Protein AF-A0A2J8N7U4-F1 (afdb_monomer_lite)

Structure (mmCIF, N/CA/C/O backbone):
data_AF-A0A2J8N7U4-F1
#
_entry.id   AF-A0A2J8N7U4-F1
#
loop_
_atom_site.group_PDB
_atom_site.id
_atom_site.type_symbol
_atom_site.label_atom_id
_atom_site.label_alt_id
_atom_site.label_comp_id
_atom_site.label_asym_id
_atom_site.label_entity_id
_atom_site.label_seq_id
_atom_site.pdbx_PDB_ins_code
_atom_site.Cartn_x
_atom_site.Cartn_y
_atom_site.Cartn_z
_atom_site.occupancy
_atom_site.B_iso_or_equiv
_atom_site.auth_seq_id
_atom_site.auth_comp_id
_atom_site.auth_asym_id
_atom_site.auth_atom_id
_atom_site.pdbx_PDB_model_num
ATOM 1 N N . MET A 1 1 ? 20.471 90.861 1.760 1.00 39.44 1 MET A N 1
ATOM 2 C CA . MET A 1 1 ? 19.608 90.998 0.568 1.00 39.44 1 MET A CA 1
ATOM 3 C C . MET A 1 1 ? 20.221 90.101 -0.497 1.00 39.44 1 MET A C 1
ATOM 5 O O . MET A 1 1 ? 21.331 90.382 -0.910 1.00 39.44 1 MET A O 1
ATOM 9 N N . SER A 1 2 ? 19.766 88.850 -0.591 1.00 39.44 2 SER A N 1
ATOM 10 C CA . SER A 1 2 ? 18.754 88.364 -1.560 1.00 39.44 2 SER A CA 1
ATOM 11 C C . SER A 1 2 ? 19.463 87.734 -2.777 1.00 39.44 2 SER A C 1
ATOM 13 O O . SER A 1 2 ? 20.161 88.450 -3.474 1.00 39.44 2 SER A O 1
ATOM 15 N N . SER A 1 3 ? 19.440 86.391 -2.902 1.00 41.22 3 SER A N 1
ATOM 16 C CA . SER A 1 3 ? 18.683 85.602 -3.922 1.00 41.22 3 SER A CA 1
ATOM 17 C C . SER A 1 3 ? 19.437 85.476 -5.274 1.00 41.22 3 SER A C 1
ATOM 19 O O . SER A 1 3 ? 20.039 86.454 -5.682 1.00 41.22 3 SER A O 1
ATOM 21 N N . VAL A 1 4 ? 19.507 84.376 -6.047 1.00 38.03 4 VAL A N 1
ATOM 22 C CA . VAL A 1 4 ? 18.831 83.056 -6.128 1.00 38.03 4 VAL A CA 1
ATOM 23 C C . VAL A 1 4 ? 19.706 82.094 -6.994 1.00 38.03 4 VAL A C 1
ATOM 25 O O . VAL A 1 4 ? 20.405 82.589 -7.869 1.00 38.03 4 VAL A O 1
ATOM 28 N N . GLN A 1 5 ? 19.549 80.766 -6.805 1.00 38.72 5 GLN A N 1
ATOM 29 C CA . GLN A 1 5 ? 19.589 79.640 -7.791 1.00 38.72 5 GLN A CA 1
ATOM 30 C C . GLN A 1 5 ? 20.880 79.335 -8.602 1.00 38.72 5 GLN A C 1
ATOM 32 O O . GLN A 1 5 ? 21.543 80.231 -9.094 1.00 38.72 5 GLN A O 1
ATOM 37 N N . SER A 1 6 ? 21.317 78.084 -8.818 1.00 35.44 6 SER A N 1
ATOM 38 C CA . SER A 1 6 ? 20.592 76.803 -8.879 1.00 35.44 6 SER A CA 1
ATOM 39 C C . SER A 1 6 ? 21.433 75.630 -8.353 1.00 35.44 6 SER A C 1
ATOM 41 O O . SER A 1 6 ? 22.547 75.397 -8.817 1.00 35.44 6 SER A O 1
ATOM 43 N N . GLN A 1 7 ? 20.859 74.858 -7.428 1.00 37.97 7 GLN A N 1
ATOM 44 C CA . GLN A 1 7 ? 21.218 73.460 -7.188 1.00 37.97 7 GLN A CA 1
ATOM 45 C C . GLN A 1 7 ? 20.503 72.605 -8.236 1.00 37.97 7 GLN A C 1
ATOM 47 O O . GLN A 1 7 ? 19.302 72.775 -8.441 1.00 37.97 7 GLN A O 1
ATOM 52 N N . GLN A 1 8 ? 21.220 71.673 -8.857 1.00 36.88 8 GLN A N 1
ATOM 53 C CA . GLN A 1 8 ? 20.601 70.494 -9.448 1.00 36.88 8 GLN A CA 1
ATOM 54 C C . GLN A 1 8 ? 21.162 69.278 -8.719 1.00 36.88 8 GLN A C 1
ATOM 56 O O . GLN A 1 8 ? 22.367 69.034 -8.702 1.00 36.88 8 GLN A O 1
ATOM 61 N N . GLU A 1 9 ? 20.249 68.602 -8.032 1.00 38.03 9 GLU A N 1
ATOM 62 C CA . GLU A 1 9 ? 20.438 67.378 -7.272 1.00 38.03 9 GLU A CA 1
ATOM 63 C C . GLU A 1 9 ? 21.032 66.274 -8.152 1.00 38.03 9 GLU A C 1
ATOM 65 O O . GLU A 1 9 ? 20.528 65.995 -9.240 1.00 38.03 9 GLU A O 1
ATOM 70 N N . GLN A 1 10 ? 22.070 65.606 -7.650 1.00 35.78 10 GLN A N 1
ATOM 71 C CA . GLN A 1 10 ? 22.479 64.302 -8.153 1.00 35.78 10 GLN A CA 1
ATOM 72 C C . GLN A 1 10 ? 22.053 63.249 -7.123 1.00 35.78 10 GLN A C 1
ATOM 74 O O . GLN A 1 10 ? 22.804 62.875 -6.227 1.00 35.78 10 GLN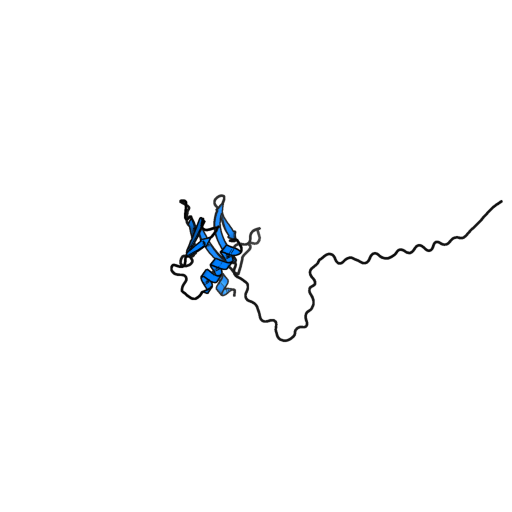 A O 1
ATOM 79 N N . LEU A 1 11 ? 20.798 62.817 -7.235 1.00 38.66 11 LEU A N 1
ATOM 80 C CA . LEU A 1 11 ? 20.253 61.625 -6.590 1.00 38.66 11 LEU A CA 1
ATOM 81 C C . LEU A 1 11 ? 19.878 60.645 -7.703 1.00 38.66 11 LEU A C 1
ATOM 83 O O . LEU A 1 11 ? 18.921 60.845 -8.444 1.00 38.66 11 LEU A O 1
ATOM 87 N N . SER A 1 12 ? 20.657 59.583 -7.842 1.00 35.44 12 SER A N 1
ATOM 88 C CA . SER A 1 12 ? 20.294 58.386 -8.608 1.00 35.44 12 SER A CA 1
ATOM 89 C C . SER A 1 12 ? 20.917 57.228 -7.835 1.00 35.44 12 SER A C 1
ATOM 91 O O . SER A 1 12 ? 22.123 57.018 -7.887 1.00 35.44 12 SER A O 1
ATOM 93 N N . GLN A 1 13 ? 20.241 56.794 -6.771 1.00 40.22 13 GLN A N 1
ATOM 94 C CA . GLN A 1 13 ? 19.422 55.579 -6.780 1.00 40.22 13 GLN A CA 1
ATOM 95 C C . GLN A 1 13 ? 20.210 54.399 -7.349 1.00 40.22 13 GLN A C 1
ATOM 97 O O . GLN A 1 13 ? 20.253 54.165 -8.549 1.00 40.22 13 GLN A O 1
ATOM 102 N N . SER A 1 14 ? 20.869 53.690 -6.437 1.00 39.47 14 SER A N 1
ATOM 103 C CA . SER A 1 14 ? 21.322 52.323 -6.621 1.00 39.47 14 SER A CA 1
ATOM 104 C C . SER A 1 14 ? 20.111 51.439 -6.925 1.00 39.47 14 SER A C 1
ATOM 106 O O . SER A 1 14 ? 19.219 51.303 -6.087 1.00 39.47 14 SER A O 1
ATOM 108 N N . ASP A 1 15 ? 20.086 50.858 -8.124 1.00 42.69 15 ASP A N 1
ATOM 109 C CA . ASP A 1 15 ? 19.095 49.863 -8.525 1.00 42.69 15 ASP A CA 1
ATOM 110 C C . ASP A 1 15 ? 19.123 48.660 -7.562 1.00 42.69 15 ASP A C 1
ATOM 112 O O . ASP A 1 15 ? 20.192 48.083 -7.328 1.00 42.69 15 ASP A O 1
ATOM 116 N N . PRO A 1 16 ? 17.979 48.237 -6.994 1.00 46.25 16 PRO A N 1
ATOM 117 C CA . PRO A 1 16 ? 17.894 46.951 -6.329 1.00 46.25 16 PRO A CA 1
ATOM 118 C C . PRO A 1 16 ? 17.891 45.855 -7.397 1.00 46.25 16 PRO A C 1
ATOM 120 O O . PRO A 1 16 ? 16.925 45.693 -8.143 1.00 46.25 16 PRO A O 1
ATOM 123 N N . SER A 1 17 ? 18.976 45.083 -7.459 1.00 50.53 17 SER A N 1
ATOM 124 C CA . SER A 1 17 ? 19.011 43.824 -8.202 1.00 50.53 17 SER A CA 1
ATOM 125 C C . SER A 1 17 ? 17.790 42.967 -7.837 1.00 50.53 17 SER A C 1
ATOM 127 O O . SER A 1 17 ? 17.495 42.825 -6.645 1.00 50.53 17 SER A O 1
ATOM 129 N N . PRO A 1 18 ? 17.084 42.360 -8.808 1.00 44.81 18 PRO A N 1
ATOM 130 C CA . PRO A 1 18 ? 16.059 41.382 -8.493 1.00 44.81 18 PRO A CA 1
ATOM 131 C C . PRO A 1 18 ? 16.741 40.167 -7.861 1.00 44.81 18 PRO A C 1
ATOM 133 O O . PRO A 1 18 ? 17.445 39.410 -8.528 1.00 44.81 18 PRO A O 1
ATOM 136 N N . SER A 1 19 ? 16.561 39.997 -6.552 1.00 52.72 19 SER A N 1
ATOM 137 C CA . SER A 1 19 ? 16.881 38.751 -5.865 1.00 52.72 19 SER A CA 1
ATOM 138 C C . SER A 1 19 ? 16.120 37.619 -6.562 1.00 52.72 19 SER A C 1
ATOM 140 O O . SER A 1 19 ? 14.889 37.699 -6.620 1.00 52.72 19 SER A O 1
ATOM 142 N N . PRO A 1 20 ? 16.790 36.572 -7.075 1.00 47.53 20 PRO A N 1
ATOM 143 C CA . PRO A 1 20 ? 16.103 35.401 -7.584 1.00 47.53 20 PRO A CA 1
ATOM 144 C C . PRO A 1 20 ? 15.519 34.671 -6.375 1.00 47.53 20 PRO A C 1
ATOM 146 O O . PRO A 1 20 ? 16.177 33.915 -5.662 1.00 47.53 20 PRO A O 1
ATOM 149 N N . ASN A 1 21 ? 14.259 34.974 -6.102 1.00 44.12 21 ASN A N 1
ATOM 150 C CA . ASN A 1 21 ? 13.356 34.092 -5.398 1.00 44.12 21 ASN A CA 1
ATOM 151 C C . ASN A 1 21 ? 13.541 32.670 -5.942 1.00 44.12 21 ASN A C 1
ATOM 153 O O . ASN A 1 21 ? 13.453 32.444 -7.144 1.00 44.12 21 ASN A O 1
ATOM 157 N N . SER A 1 22 ? 13.845 31.741 -5.032 1.00 49.16 22 SER A N 1
ATOM 158 C CA . SER A 1 22 ? 14.028 30.312 -5.282 1.00 49.16 22 SER A CA 1
ATOM 159 C C . SER A 1 22 ? 12.904 29.732 -6.142 1.00 49.16 22 SER A C 1
ATOM 161 O O . SER A 1 22 ? 11.884 29.269 -5.644 1.00 49.16 22 SER A O 1
ATOM 163 N N . CYS A 1 23 ? 13.122 29.735 -7.447 1.00 39.47 23 CYS A N 1
ATOM 164 C CA . CYS A 1 23 ? 12.552 28.811 -8.400 1.00 39.47 23 CYS A CA 1
ATOM 165 C C . CYS A 1 23 ? 13.752 27.980 -8.843 1.00 39.47 23 CYS A C 1
ATOM 167 O O . CYS A 1 23 ? 14.708 28.527 -9.393 1.00 39.47 23 CYS A O 1
ATOM 169 N N . SER A 1 24 ? 13.763 26.705 -8.454 1.00 43.25 24 SER A N 1
ATOM 170 C CA . SER A 1 24 ? 14.835 25.766 -8.776 1.00 43.25 24 SER A CA 1
ATOM 171 C C . SER A 1 24 ? 15.144 25.853 -10.271 1.00 43.25 24 SER A C 1
ATOM 173 O O . SER A 1 24 ? 14.267 25.652 -11.108 1.00 43.25 24 SER A O 1
ATOM 175 N N . SER A 1 25 ? 16.376 26.264 -10.561 1.00 48.34 25 SER A N 1
ATOM 176 C CA . SER A 1 25 ? 16.927 26.445 -11.897 1.00 48.34 25 SER A CA 1
ATOM 177 C C . SER A 1 25 ? 16.683 25.191 -12.733 1.00 48.34 25 SER A C 1
ATOM 179 O O . SER A 1 25 ? 17.198 24.127 -12.393 1.00 48.34 25 SER A O 1
ATOM 181 N N . PHE A 1 26 ? 15.926 25.299 -13.828 1.00 49.12 26 PHE A N 1
ATOM 182 C CA . PHE A 1 26 ? 16.102 24.340 -14.910 1.00 49.12 26 PHE A CA 1
ATOM 183 C C . PHE A 1 26 ? 17.382 24.776 -15.632 1.00 49.12 26 PHE A C 1
ATOM 185 O O . PHE A 1 26 ? 17.392 25.694 -16.451 1.00 49.12 26 PHE A O 1
ATOM 192 N N . GLU A 1 27 ? 18.512 24.198 -15.241 1.00 53.78 27 GLU A N 1
ATOM 193 C CA . GLU A 1 27 ? 19.704 24.300 -16.069 1.00 53.78 27 GLU A CA 1
ATOM 194 C C . GLU A 1 27 ? 19.420 23.502 -17.345 1.00 53.78 27 GLU A C 1
ATOM 196 O O . GLU A 1 27 ? 19.085 22.318 -17.289 1.00 53.78 27 GLU A O 1
ATOM 201 N N . LEU A 1 28 ? 19.493 24.164 -18.503 1.00 59.56 28 LEU A N 1
ATOM 202 C CA . LEU A 1 28 ? 19.546 23.488 -19.796 1.00 59.56 28 LEU A CA 1
ATOM 203 C C . LEU A 1 28 ? 20.892 22.769 -19.880 1.00 59.56 28 LEU A C 1
ATOM 205 O O 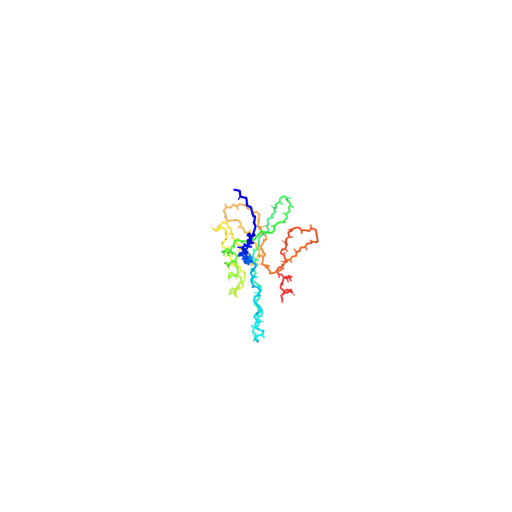. LEU A 1 28 ? 21.866 23.301 -20.407 1.00 59.56 28 LEU A O 1
ATOM 209 N N . ILE A 1 29 ? 20.939 21.580 -19.289 1.00 55.97 29 ILE A N 1
ATOM 210 C CA . ILE A 1 29 ? 22.029 20.630 -19.456 1.00 55.97 29 ILE A CA 1
ATOM 211 C C . ILE A 1 29 ? 22.109 20.211 -20.926 1.00 55.97 29 ILE A C 1
ATOM 213 O O . ILE A 1 29 ? 21.104 19.889 -21.562 1.00 55.97 29 ILE A O 1
ATOM 217 N N . ASP A 1 30 ? 23.330 20.279 -21.447 1.00 53.41 30 ASP A N 1
ATOM 218 C CA . ASP A 1 30 ? 23.736 19.836 -22.776 1.00 53.41 30 ASP A CA 1
ATOM 219 C C . ASP A 1 30 ? 23.251 18.392 -23.015 1.00 53.41 30 ASP A C 1
ATOM 221 O O . ASP A 1 30 ? 23.450 17.513 -22.174 1.00 53.41 30 ASP A O 1
ATOM 225 N N . MET A 1 31 ? 22.553 18.159 -24.130 1.00 60.34 31 MET A N 1
ATOM 226 C CA . MET A 1 31 ? 21.908 16.886 -24.478 1.00 60.34 31 MET A CA 1
ATOM 227 C C . MET A 1 31 ? 22.953 15.895 -25.022 1.00 60.34 31 MET A C 1
ATOM 229 O O . MET A 1 31 ? 22.888 15.469 -26.176 1.00 60.34 31 MET A O 1
ATOM 233 N N . ASP A 1 32 ? 23.940 15.550 -24.197 1.00 53.12 32 ASP A N 1
ATOM 234 C CA . ASP A 1 32 ? 24.994 14.589 -24.517 1.00 53.12 32 ASP A CA 1
ATOM 235 C C . ASP A 1 32 ? 24.543 13.167 -24.132 1.00 53.12 32 ASP A C 1
ATOM 237 O O . ASP A 1 32 ? 24.399 12.833 -22.961 1.00 53.12 32 ASP A O 1
ATOM 241 N N . ALA A 1 33 ? 24.215 12.358 -25.146 1.00 55.34 33 ALA A N 1
ATOM 242 C CA . ALA A 1 33 ? 24.223 10.886 -25.206 1.00 55.34 33 ALA A CA 1
ATOM 243 C C . ALA A 1 33 ? 23.990 10.032 -23.922 1.00 55.34 33 ALA A C 1
ATOM 245 O O . ALA A 1 33 ? 24.593 8.964 -23.797 1.00 55.34 33 ALA A O 1
ATOM 246 N N . GLY A 1 34 ? 23.106 10.424 -22.993 1.00 57.44 34 GLY A N 1
ATOM 247 C CA . GLY A 1 34 ? 23.016 9.717 -21.707 1.00 57.44 34 GLY A CA 1
ATOM 248 C C . GLY A 1 34 ? 21.805 9.967 -20.808 1.00 57.44 34 GLY A C 1
ATOM 249 O O . GLY A 1 34 ? 21.870 9.591 -19.640 1.00 57.44 34 GLY A O 1
ATOM 250 N N . SER A 1 35 ? 20.690 10.533 -21.285 1.00 60.06 35 SER A N 1
ATOM 251 C CA . SER A 1 35 ? 19.432 10.500 -20.513 1.00 60.06 35 SER A CA 1
ATOM 252 C C . SER A 1 35 ? 18.841 9.086 -20.525 1.00 60.06 35 SER A C 1
ATOM 254 O O . SER A 1 35 ? 17.844 8.811 -21.190 1.00 60.06 35 SER A O 1
ATOM 256 N N . LEU A 1 36 ? 19.501 8.159 -19.830 1.00 73.88 36 LEU A N 1
ATOM 257 C CA . LEU A 1 36 ? 18.948 6.849 -19.527 1.00 73.88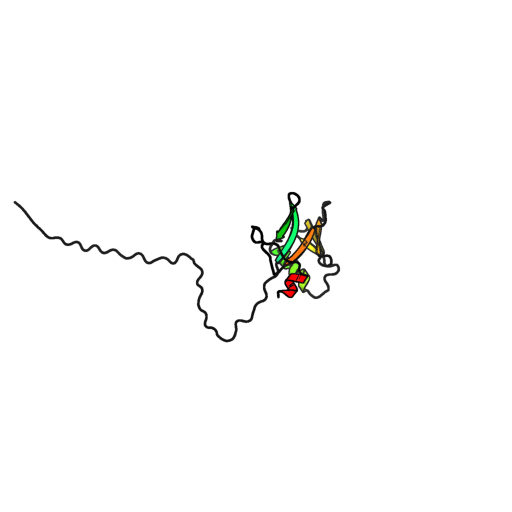 36 LEU A CA 1
ATOM 258 C C . LEU A 1 36 ? 17.725 7.067 -18.636 1.00 73.88 36 LEU A C 1
ATOM 260 O O . LEU A 1 36 ? 17.808 7.731 -17.606 1.00 73.88 36 LEU A O 1
ATOM 264 N N . TYR A 1 37 ? 16.586 6.536 -19.065 1.00 79.69 37 TYR A N 1
ATOM 265 C CA . TYR A 1 37 ? 15.365 6.545 -18.276 1.00 79.69 37 TYR A CA 1
ATOM 266 C C . TYR A 1 37 ? 15.605 5.811 -16.950 1.00 79.69 37 TYR A C 1
ATOM 268 O O . TYR A 1 37 ? 15.960 4.630 -16.954 1.00 79.69 37 TYR A O 1
ATOM 276 N N . GLU A 1 38 ? 15.414 6.508 -15.831 1.00 76.88 38 GLU A N 1
ATOM 277 C CA . GLU A 1 38 ? 15.355 5.892 -14.508 1.00 76.88 38 GLU A CA 1
ATOM 278 C C . GLU A 1 38 ? 13.896 5.503 -14.217 1.00 76.88 38 GLU A C 1
ATOM 280 O O . GLU A 1 38 ? 13.018 6.373 -14.259 1.00 76.88 38 GLU A O 1
ATOM 285 N N . PRO A 1 39 ? 13.608 4.216 -13.947 1.00 79.62 39 PRO A N 1
ATOM 286 C CA . PRO A 1 39 ? 12.267 3.780 -13.586 1.00 79.62 39 PRO A CA 1
ATOM 287 C C . PRO A 1 39 ? 11.741 4.522 -12.358 1.00 79.62 39 PRO A C 1
ATOM 289 O O . PRO A 1 39 ? 12.470 4.769 -11.397 1.00 79.62 39 PRO A O 1
ATOM 292 N N . VAL A 1 40 ? 10.447 4.843 -12.370 1.00 82.31 40 VAL A N 1
ATOM 293 C CA . VAL A 1 40 ? 9.800 5.515 -11.238 1.00 82.31 40 VAL A CA 1
ATOM 294 C C . VAL A 1 40 ? 9.830 4.607 -10.010 1.00 82.31 40 VAL A C 1
ATOM 296 O O . VAL A 1 40 ? 9.436 3.443 -10.072 1.00 82.31 40 VAL A O 1
ATOM 299 N N . SER A 1 41 ? 10.256 5.160 -8.872 1.00 83.44 41 SER A N 1
ATOM 300 C CA . SER A 1 41 ? 10.269 4.417 -7.613 1.00 83.44 41 SER A CA 1
ATOM 301 C C . SER A 1 41 ? 8.838 4.093 -7.145 1.00 83.44 41 SER A C 1
ATOM 303 O O . SER A 1 41 ? 8.002 5.003 -7.027 1.00 83.44 41 SER A O 1
ATOM 305 N N . PRO A 1 42 ? 8.525 2.816 -6.870 1.00 87.06 42 PRO A N 1
ATOM 306 C CA . PRO A 1 42 ? 7.207 2.401 -6.415 1.00 87.06 42 PRO A CA 1
ATOM 307 C C . PRO A 1 42 ? 6.925 2.903 -5.001 1.00 87.06 42 PRO A C 1
ATOM 309 O O . PRO A 1 42 ? 7.794 2.947 -4.133 1.00 87.06 42 PRO A O 1
ATOM 312 N N . HIS A 1 43 ? 5.663 3.232 -4.757 1.00 90.00 43 HIS A N 1
ATOM 313 C CA . HIS A 1 43 ? 5.177 3.633 -3.447 1.00 90.00 43 HIS A CA 1
ATOM 314 C C . HIS A 1 43 ? 4.190 2.597 -2.914 1.00 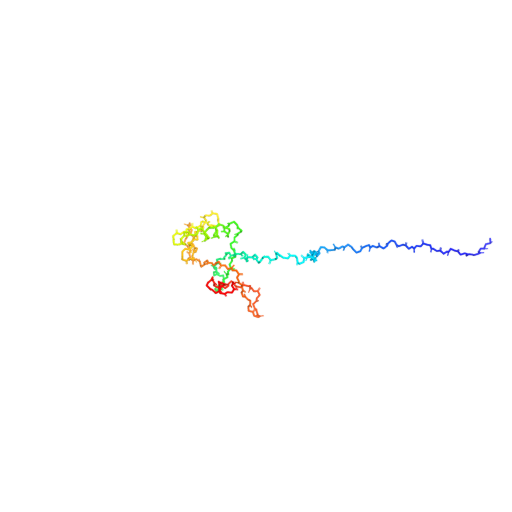90.00 43 HIS A C 1
ATOM 316 O O . HIS A 1 43 ? 3.337 2.086 -3.648 1.00 90.00 43 HIS A O 1
ATOM 322 N N . TRP A 1 44 ? 4.297 2.305 -1.620 1.00 93.56 44 TRP A N 1
ATOM 323 C CA . TRP A 1 44 ? 3.419 1.363 -0.939 1.00 93.56 44 TRP A CA 1
ATOM 324 C C . TRP A 1 44 ? 2.287 2.095 -0.218 1.00 93.56 44 TRP A C 1
ATOM 326 O O . TRP A 1 44 ? 2.510 3.070 0.503 1.00 93.56 44 TRP A O 1
ATOM 336 N N . PHE A 1 45 ? 1.065 1.586 -0.373 1.00 94.44 45 PHE A N 1
ATOM 337 C CA . PHE A 1 45 ? -0.142 2.105 0.274 1.00 94.44 45 PHE A CA 1
ATOM 338 C C . PHE A 1 45 ? -0.922 0.986 0.947 1.00 94.44 45 PHE A C 1
ATOM 340 O O . PHE A 1 45 ? -0.889 -0.154 0.489 1.00 94.44 45 PHE A O 1
ATOM 347 N N . TYR A 1 46 ? -1.678 1.324 1.986 1.00 94.38 46 TYR A N 1
ATOM 348 C CA . TYR A 1 46 ? -2.699 0.450 2.553 1.00 94.38 46 TYR A CA 1
ATOM 349 C C . TYR A 1 46 ? -4.081 1.094 2.456 1.00 94.38 46 TYR A C 1
ATOM 351 O O . TYR A 1 46 ? -4.230 2.315 2.563 1.00 94.38 46 TYR A O 1
ATOM 359 N N . CYS A 1 47 ? -5.099 0.273 2.232 1.00 93.38 47 CYS A N 1
ATOM 360 C CA . CYS A 1 47 ? -6.485 0.703 2.199 1.00 93.38 47 CYS A CA 1
ATOM 361 C C . CYS A 1 47 ? -7.040 0.780 3.623 1.00 93.38 47 CYS A C 1
ATOM 363 O O . CYS A 1 47 ? -6.923 -0.166 4.397 1.00 93.38 47 CYS A O 1
ATOM 365 N N . LYS A 1 48 ? -7.676 1.898 3.967 1.00 91.62 48 LYS A N 1
ATOM 366 C CA . LYS A 1 48 ? -8.429 2.066 5.208 1.00 91.62 48 LYS A CA 1
ATOM 367 C C . LYS A 1 48 ? -9.832 2.559 4.897 1.00 91.62 48 LYS A C 1
ATOM 369 O O . LYS A 1 48 ? -10.012 3.491 4.113 1.00 91.62 48 LYS A O 1
ATOM 374 N N . ILE A 1 49 ? -10.827 1.974 5.555 1.00 89.56 49 ILE A N 1
ATOM 375 C CA . ILE A 1 49 ? -12.206 2.457 5.486 1.00 89.56 49 ILE A CA 1
ATOM 376 C C . ILE A 1 49 ? -12.363 3.589 6.504 1.00 89.56 49 ILE A C 1
ATOM 378 O O . ILE A 1 49 ? -12.274 3.373 7.711 1.00 89.56 49 ILE A O 1
ATOM 382 N N . ILE A 1 50 ? -12.586 4.805 6.011 1.00 86.81 50 ILE A N 1
ATOM 383 C CA . ILE A 1 50 ? -12.857 6.002 6.815 1.00 86.81 50 ILE A CA 1
ATOM 384 C C . ILE A 1 50 ? -14.215 6.537 6.361 1.00 86.81 50 ILE A C 1
ATOM 386 O O . ILE A 1 50 ? -14.420 6.753 5.170 1.00 86.81 50 ILE A O 1
ATOM 390 N N . ASP A 1 51 ? -15.166 6.696 7.283 1.00 87.25 51 ASP A N 1
ATOM 391 C CA . ASP A 1 51 ? -16.531 7.166 6.985 1.00 87.25 51 ASP A CA 1
ATOM 392 C C . ASP A 1 51 ? -17.236 6.376 5.862 1.00 87.25 51 ASP A C 1
ATOM 394 O O . ASP A 1 51 ? -17.884 6.941 4.980 1.00 87.25 51 ASP A O 1
ATOM 398 N N . SER A 1 52 ? -17.102 5.043 5.876 1.00 86.12 52 SER A N 1
ATOM 399 C CA . SER A 1 52 ? -17.618 4.127 4.835 1.00 86.12 52 SER A CA 1
ATOM 400 C C . SER A 1 52 ? -17.012 4.327 3.437 1.00 86.12 52 SER A C 1
ATOM 402 O O . SER A 1 52 ? -17.571 3.856 2.448 1.00 86.12 52 SER A O 1
ATOM 404 N N . LYS A 1 53 ? -15.872 5.020 3.334 1.00 87.56 53 LYS A N 1
ATOM 405 C CA . LYS A 1 53 ? -15.136 5.224 2.084 1.00 87.56 53 LYS A CA 1
ATOM 406 C C . LYS A 1 53 ? -13.732 4.651 2.180 1.00 87.56 53 LYS A C 1
ATOM 408 O O . LYS A 1 53 ? -12.998 4.913 3.131 1.00 87.56 53 LYS A O 1
ATOM 413 N N . GLU A 1 54 ? -13.336 3.937 1.138 1.00 89.25 54 GLU A N 1
ATOM 414 C CA . GLU A 1 54 ? -11.966 3.465 0.984 1.00 89.25 54 GLU A CA 1
ATOM 415 C C . GLU A 1 54 ? -11.016 4.639 0.729 1.00 89.25 54 GLU A C 1
ATOM 417 O O . GLU A 1 54 ? -11.218 5.494 -0.150 1.00 89.25 54 GLU A O 1
ATOM 422 N N . THR A 1 55 ? -9.973 4.690 1.547 1.00 90.19 55 THR A N 1
ATOM 423 C CA . THR A 1 55 ? -8.909 5.682 1.484 1.00 90.19 55 THR A CA 1
ATOM 424 C C . THR A 1 55 ? -7.573 4.962 1.473 1.00 90.19 55 THR A C 1
ATOM 426 O O . THR A 1 55 ? -7.269 4.196 2.382 1.00 90.19 55 THR A O 1
ATOM 429 N N . TRP A 1 56 ? -6.775 5.227 0.445 1.00 91.25 56 TRP A N 1
ATOM 430 C CA . TRP A 1 56 ? -5.418 4.709 0.327 1.00 91.25 56 TRP A CA 1
ATOM 431 C C . TRP A 1 56 ? -4.457 5.629 1.069 1.00 91.25 56 TRP A C 1
ATOM 433 O O . TRP A 1 56 ? -4.363 6.814 0.748 1.00 91.25 56 TRP A O 1
ATOM 443 N N . ILE A 1 57 ? -3.773 5.092 2.073 1.00 92.56 57 ILE A N 1
ATOM 444 C CA . ILE A 1 57 ? -2.838 5.827 2.922 1.00 92.56 57 ILE A CA 1
ATOM 445 C C . ILE A 1 57 ? -1.422 5.335 2.609 1.00 92.56 57 ILE A C 1
ATOM 447 O O . ILE A 1 57 ? -1.207 4.120 2.594 1.00 92.56 57 ILE A O 1
ATOM 451 N N . PRO A 1 58 ? -0.459 6.232 2.333 1.00 93.69 58 PRO A N 1
ATOM 452 C CA . PRO A 1 58 ? 0.918 5.824 2.095 1.00 93.69 58 PRO A CA 1
ATOM 453 C C . PRO A 1 58 ? 1.538 5.257 3.373 1.00 93.69 58 PRO A C 1
ATOM 455 O O . PRO A 1 58 ? 1.295 5.761 4.475 1.00 93.69 58 PRO A O 1
ATOM 458 N N . PHE A 1 59 ? 2.373 4.232 3.220 1.00 95.12 59 PHE A N 1
ATOM 459 C CA . PHE A 1 59 ? 3.290 3.838 4.284 1.00 95.12 59 PHE A CA 1
ATOM 460 C C . PHE A 1 59 ? 4.329 4.943 4.517 1.00 95.12 59 PH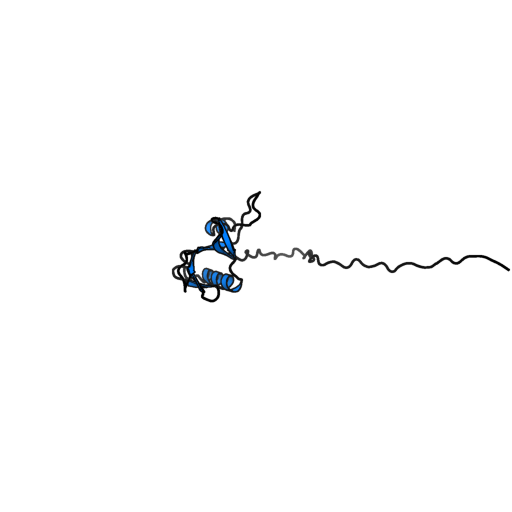E A C 1
ATOM 462 O O . PHE A 1 59 ? 4.576 5.794 3.659 1.00 95.12 59 PHE A O 1
ATOM 469 N N . ASN A 1 60 ? 4.943 4.941 5.699 1.00 93.62 60 ASN A N 1
ATOM 470 C CA . ASN A 1 60 ? 6.109 5.786 5.930 1.00 93.62 60 ASN A CA 1
ATOM 471 C C . ASN A 1 60 ? 7.295 5.315 5.062 1.00 93.62 60 ASN A C 1
ATOM 473 O O . ASN A 1 60 ? 7.280 4.219 4.501 1.00 93.62 60 ASN A O 1
ATOM 477 N N . SER A 1 61 ? 8.324 6.157 4.954 1.00 92.06 61 SER A N 1
ATOM 478 C CA . SER A 1 61 ? 9.472 5.890 4.080 1.00 92.06 61 SER A CA 1
ATOM 479 C C . SER A 1 61 ? 10.222 4.603 4.444 1.00 92.06 61 SER A C 1
ATOM 481 O O . SER A 1 61 ? 10.608 3.865 3.544 1.00 92.06 61 SER A O 1
ATOM 483 N N . GLU A 1 62 ? 10.404 4.328 5.739 1.00 95.12 62 GLU A N 1
ATOM 484 C CA . GLU A 1 62 ? 11.129 3.150 6.235 1.00 95.12 62 GLU A CA 1
ATOM 485 C C . GLU A 1 62 ? 10.379 1.858 5.883 1.00 95.12 62 GLU A C 1
ATOM 487 O O . GLU A 1 62 ? 10.930 0.945 5.272 1.00 95.12 62 GLU A O 1
ATOM 492 N N . ASP A 1 63 ? 9.088 1.801 6.213 1.00 95.69 63 ASP A N 1
ATOM 493 C CA . ASP A 1 63 ? 8.235 0.649 5.934 1.00 95.69 63 ASP A CA 1
ATOM 494 C C . ASP A 1 63 ? 8.093 0.437 4.424 1.00 95.69 63 ASP A C 1
ATOM 496 O O . ASP A 1 63 ? 8.189 -0.691 3.949 1.00 95.69 63 ASP A O 1
ATOM 500 N N . SER A 1 64 ? 7.920 1.513 3.649 1.00 94.31 64 SER A N 1
ATOM 501 C CA . SER A 1 64 ? 7.836 1.436 2.186 1.00 94.31 64 SER A CA 1
ATOM 502 C C . SER A 1 64 ? 9.122 0.879 1.571 1.00 94.31 64 SER A C 1
ATOM 504 O O . SER A 1 64 ? 9.056 0.056 0.660 1.00 94.31 64 SER A O 1
ATOM 506 N N . GLN A 1 65 ? 10.293 1.286 2.067 1.00 93.19 65 GLN A N 1
ATOM 507 C CA . GLN A 1 65 ? 11.574 0.765 1.591 1.00 93.19 65 GLN A CA 1
ATOM 508 C C . GLN A 1 65 ? 11.738 -0.720 1.933 1.00 93.19 65 GLN A C 1
ATOM 510 O O . GLN A 1 65 ? 12.096 -1.517 1.065 1.00 93.19 65 GLN A O 1
ATOM 515 N N . GLN A 1 66 ? 11.422 -1.109 3.170 1.00 93.94 66 GLN A N 1
ATOM 516 C CA . GLN A 1 66 ? 11.483 -2.507 3.593 1.00 93.94 66 GLN A CA 1
ATOM 517 C C . GLN A 1 66 ? 10.518 -3.388 2.797 1.00 93.94 66 GLN A C 1
ATOM 519 O O . GLN A 1 66 ? 10.882 -4.502 2.424 1.00 93.94 66 GLN A O 1
ATOM 524 N N . LEU A 1 67 ? 9.311 -2.896 2.500 1.00 94.44 67 LEU A N 1
ATOM 525 C CA . LEU A 1 67 ? 8.327 -3.571 1.651 1.00 94.44 67 LEU A CA 1
ATOM 526 C C . LEU A 1 67 ? 8.800 -3.723 0.203 1.00 94.44 67 LEU A C 1
ATOM 528 O O . LEU A 1 67 ? 8.503 -4.739 -0.424 1.00 94.44 67 LEU A O 1
ATOM 532 N N . GLU A 1 68 ? 9.556 -2.763 -0.326 1.00 93.50 68 GLU A N 1
ATOM 533 C CA . GLU A 1 68 ? 10.098 -2.848 -1.680 1.00 93.50 68 GLU A CA 1
ATOM 534 C C . GLU A 1 68 ? 11.296 -3.800 -1.769 1.00 93.50 68 GLU A C 1
ATOM 536 O O . GLU A 1 68 ? 11.362 -4.614 -2.685 1.00 93.50 68 GLU A O 1
ATOM 541 N N . GLU A 1 69 ? 12.211 -3.780 -0.800 1.00 92.06 69 GLU A N 1
ATOM 542 C CA . GLU A 1 69 ? 13.344 -4.715 -0.734 1.00 92.06 69 GLU A CA 1
ATOM 543 C C . GLU A 1 69 ? 12.851 -6.153 -0.468 1.00 92.06 69 GLU A C 1
ATOM 545 O O . GLU A 1 69 ? 13.163 -7.121 -1.168 1.00 92.06 69 GLU A O 1
ATOM 550 N N . ALA A 1 70 ? 12.020 -6.288 0.561 1.00 91.81 70 ALA A N 1
ATOM 551 C CA . ALA A 1 70 ? 10.721 -6.942 0.513 1.00 91.81 70 ALA A CA 1
ATOM 552 C C . ALA A 1 70 ? 10.303 -7.723 -0.746 1.00 91.81 70 ALA A C 1
ATOM 554 O O . ALA A 1 70 ? 10.300 -8.953 -0.862 1.00 91.81 70 ALA A O 1
ATOM 555 N N . TYR A 1 71 ? 9.859 -6.952 -1.706 1.00 90.12 71 TYR A N 1
ATOM 556 C CA . TYR A 1 71 ? 9.236 -7.453 -2.899 1.00 90.12 71 TYR A CA 1
ATOM 557 C C . TYR A 1 71 ? 10.262 -7.834 -3.973 1.00 90.12 71 TYR A C 1
ATOM 559 O O . TYR A 1 71 ? 10.117 -8.858 -4.638 1.00 90.12 71 TYR A O 1
ATOM 567 N N . SER A 1 72 ? 11.346 -7.065 -4.071 1.00 87.75 72 SER A N 1
ATOM 568 C CA . SER A 1 72 ? 12.365 -7.168 -5.117 1.00 87.75 72 SER A CA 1
ATOM 569 C C . SER A 1 72 ? 13.402 -8.276 -4.900 1.00 87.75 72 SER A C 1
ATOM 571 O O . SER A 1 72 ? 14.158 -8.590 -5.816 1.00 87.75 72 SER A O 1
ATOM 573 N N . SER A 1 73 ? 13.455 -8.921 -3.728 1.00 82.62 73 SER A N 1
ATOM 574 C CA . SER A 1 73 ? 14.507 -9.904 -3.395 1.00 82.62 73 SER A CA 1
ATOM 575 C C . SER A 1 73 ? 14.484 -11.225 -4.190 1.00 82.62 73 SER A C 1
ATOM 577 O O . SER A 1 73 ? 15.274 -12.127 -3.907 1.00 82.62 73 SER A O 1
ATOM 579 N N . GLY A 1 74 ? 13.601 -11.379 -5.182 1.00 66.75 74 GLY A N 1
ATOM 580 C CA . GLY A 1 74 ? 13.616 -12.485 -6.152 1.00 66.75 74 GLY A CA 1
ATOM 581 C C . GLY A 1 74 ? 13.225 -13.866 -5.604 1.00 66.75 74 GLY A C 1
ATOM 582 O O . GLY A 1 74 ? 12.977 -14.788 -6.382 1.00 66.75 74 GLY A O 1
ATOM 583 N N . LYS A 1 75 ? 13.107 -14.035 -4.281 1.00 65.50 75 LYS A N 1
ATOM 584 C CA . LYS A 1 75 ? 12.395 -15.163 -3.666 1.00 65.50 75 LYS A CA 1
ATOM 585 C C . LYS A 1 75 ? 10.911 -14.819 -3.679 1.00 65.50 75 LYS A C 1
ATOM 587 O O . LYS A 1 75 ? 10.534 -13.781 -3.148 1.00 65.50 75 LYS A O 1
ATOM 592 N N . GLY A 1 76 ? 10.093 -15.659 -4.317 1.00 64.50 76 GLY A N 1
ATOM 593 C CA . GLY A 1 76 ? 8.663 -15.400 -4.508 1.00 64.50 76 GLY A CA 1
ATOM 594 C C . GLY A 1 76 ? 7.988 -14.870 -3.239 1.00 64.50 76 GLY A C 1
ATOM 595 O O . GLY A 1 76 ? 8.260 -15.351 -2.144 1.00 64.50 76 GLY A O 1
ATOM 596 N N . CYS A 1 77 ? 7.102 -13.885 -3.395 1.00 69.12 77 CYS A N 1
ATOM 597 C CA . CYS A 1 77 ? 6.416 -13.185 -2.300 1.00 69.12 77 CYS A CA 1
ATOM 598 C C . CYS A 1 77 ? 5.589 -14.098 -1.369 1.00 69.12 77 CYS A C 1
ATOM 600 O O . CYS A 1 77 ? 5.144 -13.660 -0.308 1.00 69.12 77 CYS A O 1
ATOM 602 N N . ASN A 1 78 ? 5.395 -15.364 -1.745 1.00 70.69 78 ASN A N 1
ATOM 603 C CA . ASN A 1 78 ? 4.680 -16.377 -0.981 1.00 70.69 78 ASN A CA 1
ATOM 604 C C . ASN A 1 78 ? 5.309 -16.581 0.406 1.00 70.69 78 ASN A C 1
ATOM 606 O O . ASN A 1 78 ? 6.418 -17.096 0.535 1.00 70.69 78 ASN A O 1
ATOM 610 N N . GLY A 1 79 ? 4.573 -16.182 1.446 1.00 75.94 79 GLY A N 1
ATOM 611 C CA . GLY A 1 79 ? 4.979 -16.321 2.846 1.00 75.94 79 GLY A CA 1
ATOM 612 C C . GLY A 1 79 ? 5.954 -15.255 3.355 1.00 75.94 79 GLY A C 1
ATOM 613 O O . GLY A 1 79 ? 6.394 -15.359 4.498 1.00 75.94 79 GLY A O 1
ATOM 614 N N . ARG A 1 80 ? 6.300 -14.230 2.558 1.00 90.31 80 ARG A N 1
ATOM 615 C CA . ARG A 1 80 ? 7.132 -13.123 3.050 1.00 90.31 80 ARG A CA 1
ATOM 616 C C . ARG A 1 80 ? 6.272 -12.122 3.820 1.00 90.31 80 ARG A C 1
ATOM 618 O O . ARG A 1 80 ? 5.349 -11.534 3.256 1.00 90.31 80 ARG A O 1
ATOM 625 N N . VAL A 1 81 ? 6.613 -11.934 5.091 1.00 94.06 81 VAL A N 1
ATOM 626 C CA . VAL A 1 81 ? 5.949 -11.004 6.008 1.00 94.06 81 VAL A CA 1
ATOM 627 C C . VAL A 1 81 ? 6.917 -9.892 6.391 1.00 94.06 81 VAL A C 1
ATOM 629 O O . VAL A 1 81 ? 8.090 -10.160 6.660 1.00 94.06 81 VAL A O 1
ATOM 632 N N . VAL A 1 82 ? 6.433 -8.652 6.382 1.00 95.62 82 VAL A N 1
ATOM 633 C CA . VAL A 1 82 ? 7.200 -7.459 6.752 1.00 95.62 82 VAL A CA 1
ATOM 634 C C . VAL A 1 82 ? 6.494 -6.758 7.910 1.00 95.62 82 VAL A C 1
ATOM 636 O O . VAL A 1 82 ? 5.337 -6.361 7.740 1.00 95.62 82 VAL A O 1
ATOM 639 N N . PRO A 1 83 ? 7.155 -6.583 9.066 1.00 96.62 83 PRO A N 1
ATOM 640 C CA . PRO A 1 83 ? 6.604 -5.784 10.148 1.00 96.62 83 PRO A CA 1
ATOM 641 C C . PRO A 1 83 ? 6.606 -4.306 9.746 1.00 96.62 83 PRO A C 1
ATOM 643 O O . PRO A 1 83 ? 7.596 -3.783 9.244 1.00 96.62 83 PRO A O 1
ATOM 646 N N . THR A 1 84 ? 5.495 -3.628 9.995 1.00 96.38 84 THR A N 1
ATOM 647 C CA . THR A 1 84 ? 5.267 -2.210 9.689 1.00 96.38 84 THR A CA 1
ATOM 648 C C . THR A 1 84 ? 4.729 -1.485 10.918 1.00 96.38 84 THR A C 1
ATOM 650 O O . THR A 1 84 ? 4.312 -2.110 11.903 1.00 96.38 84 THR A O 1
ATOM 653 N N . ASP A 1 85 ? 4.757 -0.152 10.897 1.00 94.81 85 ASP A N 1
ATOM 654 C CA . ASP A 1 85 ? 4.293 0.700 11.995 1.00 94.81 85 ASP A CA 1
ATOM 655 C C . ASP A 1 85 ? 4.990 0.379 13.335 1.00 94.81 85 ASP A C 1
ATOM 657 O O . ASP A 1 85 ? 4.371 0.432 14.404 1.00 94.81 85 ASP A O 1
ATOM 661 N N . GLY A 1 86 ? 6.279 0.023 13.287 1.00 94.06 86 GLY A N 1
ATOM 662 C CA . GLY A 1 86 ? 7.056 -0.391 14.461 1.00 94.06 86 GLY A CA 1
ATOM 663 C C . GLY A 1 86 ? 6.702 -1.790 14.981 1.00 94.06 86 GLY A C 1
ATOM 664 O O . GLY A 1 86 ? 6.787 -2.032 16.183 1.00 94.06 86 GLY A O 1
ATOM 665 N N . GLY A 1 87 ? 6.259 -2.696 14.101 1.00 94.50 87 GLY A N 1
ATOM 666 C CA . GLY A 1 87 ? 5.891 -4.078 14.440 1.00 94.50 87 GLY A CA 1
ATOM 667 C C . GLY A 1 87 ? 4.466 -4.238 14.967 1.00 94.50 87 GLY A C 1
ATOM 668 O O . GLY A 1 87 ? 4.125 -5.268 15.539 1.00 94.50 87 GLY A O 1
ATOM 669 N N . ARG A 1 88 ? 3.632 -3.208 14.808 1.00 96.62 88 ARG A N 1
ATOM 670 C CA . ARG A 1 88 ? 2.211 -3.247 15.181 1.00 96.62 88 ARG A CA 1
ATOM 671 C C . ARG A 1 88 ? 1.348 -3.944 14.136 1.00 96.62 88 ARG A C 1
ATOM 673 O O . ARG A 1 88 ? 0.273 -4.439 14.471 1.00 96.62 88 ARG A O 1
ATOM 680 N N . TYR A 1 89 ? 1.817 -3.957 12.894 1.00 97.25 89 TYR A N 1
ATOM 681 C CA . TYR A 1 89 ? 1.139 -4.588 11.778 1.00 97.25 89 TYR A CA 1
ATOM 682 C C . TYR A 1 89 ? 2.110 -5.422 10.961 1.00 97.25 89 TYR A C 1
ATOM 684 O O . TYR A 1 89 ? 3.236 -4.996 10.728 1.00 97.25 89 TYR A O 1
ATOM 692 N N . ASP A 1 90 ? 1.625 -6.537 10.440 1.00 97.00 90 ASP A N 1
ATOM 693 C CA . ASP A 1 90 ? 2.369 -7.428 9.563 1.00 97.00 90 ASP A CA 1
ATOM 694 C C . ASP A 1 90 ? 1.781 -7.385 8.156 1.00 97.00 90 ASP A C 1
ATOM 696 O O . ASP A 1 90 ? 0.607 -7.696 7.935 1.00 97.00 90 ASP A O 1
ATOM 700 N N . VAL A 1 91 ? 2.606 -7.011 7.182 1.00 96.69 91 VAL A N 1
ATOM 701 C CA . VAL A 1 91 ? 2.236 -7.027 5.767 1.00 96.69 91 VAL A CA 1
ATOM 702 C C . VAL A 1 91 ? 2.673 -8.340 5.145 1.00 96.69 91 VAL A C 1
ATOM 704 O O . VAL A 1 91 ? 3.862 -8.636 5.045 1.00 96.69 91 VAL A O 1
ATOM 707 N N . HIS A 1 92 ? 1.698 -9.109 4.686 1.00 95.19 92 HIS A N 1
ATOM 708 C CA . HIS A 1 92 ? 1.885 -10.353 3.964 1.00 95.19 92 HIS A CA 1
ATOM 709 C C . HIS A 1 92 ? 1.981 -10.038 2.474 1.00 95.19 92 HIS A C 1
ATOM 711 O O . HIS A 1 92 ? 0.983 -9.759 1.805 1.00 95.19 92 HIS A O 1
ATOM 717 N N . LEU A 1 93 ? 3.200 -10.078 1.933 1.00 92.31 93 LEU A N 1
ATOM 718 C CA . LEU A 1 93 ? 3.441 -9.707 0.541 1.00 92.31 93 LEU A CA 1
ATOM 719 C C . LEU A 1 93 ? 2.773 -10.680 -0.434 1.00 92.31 93 LEU A C 1
ATOM 721 O O . LEU A 1 93 ? 2.356 -10.249 -1.500 1.00 92.31 93 LEU A O 1
ATOM 725 N N . GLY A 1 94 ? 2.633 -11.963 -0.097 1.00 89.69 94 GLY A N 1
ATOM 726 C CA . GLY A 1 94 ? 2.035 -12.959 -0.997 1.00 89.69 94 GLY A CA 1
ATOM 727 C C . GLY A 1 94 ? 0.584 -12.650 -1.372 1.00 89.69 94 GLY A C 1
ATOM 728 O O . GLY A 1 94 ? 0.230 -12.679 -2.545 1.00 89.69 94 GLY A O 1
ATOM 729 N N . GLU A 1 95 ? -0.232 -12.306 -0.379 1.00 91.12 95 GLU A N 1
ATOM 730 C CA . GLU A 1 95 ? -1.660 -12.005 -0.551 1.00 91.12 95 GLU A CA 1
ATOM 731 C C . GLU A 1 95 ? -1.966 -10.505 -0.612 1.00 91.12 95 GLU A C 1
ATOM 733 O O . GLU A 1 95 ? -3.113 -10.131 -0.831 1.00 91.12 95 GLU A O 1
ATOM 738 N N . ARG A 1 96 ? -0.944 -9.649 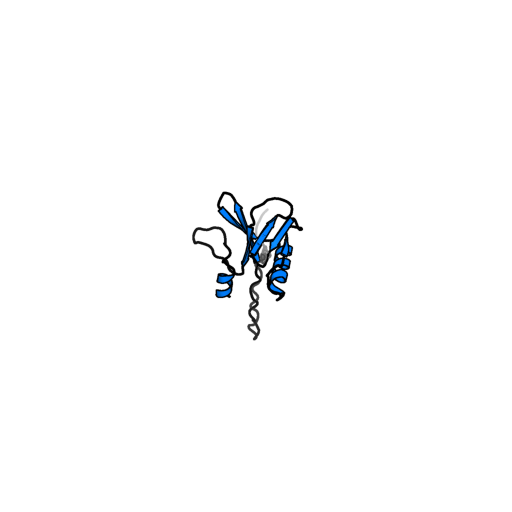-0.458 1.00 92.69 96 ARG A N 1
ATOM 739 C CA . ARG A 1 96 ? -1.076 -8.185 -0.458 1.00 92.69 96 ARG A CA 1
ATOM 740 C C . ARG A 1 96 ? -2.036 -7.687 0.629 1.00 92.69 96 ARG A C 1
ATOM 742 O O . ARG A 1 96 ? -2.832 -6.783 0.398 1.00 92.69 96 ARG A O 1
ATOM 749 N N . MET A 1 97 ? -1.921 -8.247 1.832 1.00 95.38 97 MET A N 1
ATOM 750 C CA . MET A 1 97 ? -2.758 -7.883 2.979 1.00 95.38 97 MET A CA 1
ATOM 751 C C . MET A 1 97 ? -1.917 -7.479 4.186 1.00 95.38 97 MET A C 1
ATOM 753 O O . MET A 1 97 ? -0.823 -7.992 4.411 1.00 95.38 97 MET A O 1
ATOM 757 N N . ARG A 1 98 ? -2.450 -6.558 4.982 1.00 96.31 98 ARG A N 1
ATOM 758 C CA . ARG A 1 98 ? -1.884 -6.082 6.242 1.00 96.31 98 ARG A CA 1
ATOM 759 C C . ARG A 1 98 ? -2.768 -6.512 7.403 1.00 96.31 98 ARG A C 1
ATOM 761 O O . ARG A 1 98 ? -3.967 -6.244 7.382 1.00 96.31 98 ARG A O 1
ATOM 768 N N . TYR A 1 99 ? -2.158 -7.081 8.434 1.00 96.56 99 TYR A N 1
ATOM 769 C CA . TYR A 1 99 ? -2.833 -7.585 9.629 1.00 96.56 99 TYR A CA 1
ATOM 770 C C . TYR A 1 99 ? -2.338 -6.852 10.864 1.00 96.56 99 TYR A C 1
ATOM 772 O O . TYR A 1 99 ? -1.148 -6.570 10.978 1.00 96.56 99 TYR A O 1
ATOM 780 N N . ALA A 1 100 ? -3.240 -6.541 11.789 1.00 96.62 100 ALA A N 1
ATOM 781 C CA . ALA A 1 100 ? -2.847 -6.086 13.113 1.00 96.62 100 ALA A CA 1
ATOM 782 C C . ALA A 1 100 ? -2.268 -7.262 13.913 1.00 96.62 100 ALA A C 1
ATOM 784 O O . ALA A 1 100 ? -2.805 -8.366 13.878 1.00 96.62 100 ALA A O 1
ATOM 785 N N . VAL A 1 101 ? -1.161 -7.027 14.620 1.00 96.75 101 VAL A N 1
ATOM 786 C CA . VAL A 1 101 ? -0.446 -8.083 15.362 1.00 96.75 101 VAL A CA 1
ATOM 787 C C . VAL A 1 101 ? -1.002 -8.248 16.775 1.00 96.75 101 VAL A C 1
ATOM 789 O O . VAL A 1 101 ? -1.089 -9.359 17.291 1.00 96.75 101 VAL A O 1
ATOM 792 N N . TYR A 1 102 ? -1.376 -7.138 17.416 1.00 95.94 102 TYR A N 1
ATOM 793 C CA . TYR A 1 102 ? -1.723 -7.118 18.843 1.00 95.94 102 TYR A CA 1
ATOM 794 C C . TYR A 1 102 ? -3.208 -6.865 19.128 1.00 95.94 102 TYR A C 1
ATOM 796 O O . TYR A 1 102 ? -3.593 -6.783 20.294 1.00 95.94 102 TYR A O 1
ATOM 804 N N . TRP A 1 103 ? -4.040 -6.703 18.100 1.00 97.12 103 TRP A N 1
ATOM 805 C CA . TRP A 1 103 ? -5.478 -6.480 18.246 1.00 97.12 103 TRP A CA 1
ATOM 806 C C . TRP A 1 103 ? -6.249 -7.045 17.059 1.00 97.12 103 TRP A C 1
ATOM 808 O O . TRP A 1 103 ? -5.693 -7.231 15.979 1.00 97.12 103 TRP A O 1
ATOM 818 N N . ASP A 1 104 ? -7.544 -7.270 17.265 1.00 94.25 104 ASP A N 1
ATOM 819 C CA . ASP A 1 104 ? -8.440 -7.724 16.211 1.00 94.25 104 ASP A CA 1
ATOM 820 C C . ASP A 1 104 ? -8.858 -6.536 15.341 1.00 94.25 104 ASP A C 1
ATOM 822 O O . ASP A 1 104 ? -9.601 -5.646 15.761 1.00 94.25 104 ASP A O 1
ATOM 826 N N . GLU A 1 105 ? -8.372 -6.525 14.107 1.00 93.56 105 GLU A N 1
ATOM 827 C CA . GLU A 1 105 ? -8.760 -5.577 13.069 1.00 93.56 105 GLU A CA 1
ATOM 828 C C . GLU A 1 105 ? -8.933 -6.324 11.750 1.00 93.56 105 GLU A C 1
ATOM 830 O O . GLU A 1 105 ? -8.287 -7.344 11.500 1.00 93.56 105 GLU A O 1
ATOM 835 N N . LEU A 1 106 ? -9.827 -5.824 10.896 1.00 93.38 106 LEU A N 1
ATOM 836 C CA . LEU A 1 106 ? -9.979 -6.373 9.556 1.00 93.38 106 LEU A CA 1
ATOM 837 C C . LEU A 1 106 ? -8.692 -6.163 8.760 1.00 93.38 106 LEU A C 1
ATOM 839 O O . LEU A 1 106 ? -8.123 -5.069 8.735 1.00 93.38 106 LEU A O 1
ATOM 843 N N . ALA A 1 107 ? -8.265 -7.223 8.078 1.00 94.44 107 ALA A N 1
ATOM 844 C CA . ALA A 1 107 ? -7.112 -7.159 7.205 1.00 94.44 107 ALA A CA 1
ATOM 845 C C . ALA A 1 107 ? -7.322 -6.080 6.136 1.00 94.44 107 ALA A C 1
ATOM 847 O O . ALA A 1 107 ? -8.386 -5.985 5.521 1.00 94.44 107 ALA A O 1
ATOM 848 N N . SER A 1 108 ? -6.300 -5.259 5.937 1.00 95.25 108 SER A N 1
ATOM 849 C CA . SER A 1 108 ? -6.332 -4.128 5.013 1.00 95.25 108 SER A CA 1
ATOM 850 C C . SER A 1 108 ? -5.559 -4.466 3.745 1.00 95.25 108 SER A C 1
ATOM 852 O O . SER A 1 108 ? -4.451 -4.994 3.832 1.00 95.25 108 SER A O 1
ATOM 854 N N . GLU A 1 109 ? -6.114 -4.154 2.572 1.00 94.88 109 GLU A N 1
ATOM 855 C CA . GLU A 1 109 ? -5.410 -4.352 1.298 1.00 94.88 109 GLU A CA 1
ATOM 856 C C . GLU A 1 109 ? -4.155 -3.473 1.251 1.00 94.88 109 GLU A C 1
ATOM 858 O O . GLU A 1 109 ? -4.181 -2.309 1.655 1.00 94.88 109 GLU A O 1
ATOM 863 N N . VAL A 1 110 ? -3.061 -4.028 0.741 1.00 94.88 110 VAL A N 1
ATOM 864 C CA . VAL A 1 110 ? -1.792 -3.341 0.514 1.00 94.88 110 VAL A CA 1
ATOM 865 C C . VAL A 1 110 ? -1.500 -3.309 -0.975 1.00 94.88 110 VAL A C 1
ATOM 867 O O . VAL A 1 110 ? -1.688 -4.293 -1.680 1.00 94.88 110 VAL A O 1
ATOM 870 N N . ARG A 1 111 ? -0.994 -2.183 -1.474 1.00 93.00 111 ARG A N 1
ATOM 871 C CA . ARG A 1 111 ? -0.751 -2.010 -2.902 1.00 93.00 111 ARG A CA 1
ATOM 872 C C . ARG A 1 111 ? 0.573 -1.312 -3.177 1.00 93.00 111 ARG A C 1
ATOM 874 O O . ARG A 1 111 ? 0.858 -0.266 -2.596 1.00 93.00 111 ARG A O 1
ATOM 881 N N . ARG A 1 112 ? 1.348 -1.890 -4.098 1.00 92.50 112 ARG A N 1
ATOM 882 C CA . ARG A 1 112 ? 2.553 -1.305 -4.698 1.00 92.50 112 ARG A CA 1
ATOM 883 C C . ARG A 1 112 ? 2.157 -0.561 -5.967 1.00 92.50 112 ARG A C 1
ATOM 885 O O . ARG A 1 112 ? 1.531 -1.155 -6.844 1.00 92.50 112 ARG A O 1
ATOM 892 N N . CYS A 1 113 ? 2.478 0.726 -6.046 1.00 86.12 113 CYS A N 1
ATOM 893 C CA . CYS A 1 113 ? 1.939 1.600 -7.086 1.00 86.12 113 CYS A CA 1
ATOM 894 C C . CYS A 1 113 ? 3.008 2.552 -7.620 1.00 86.12 113 CYS A C 1
ATOM 896 O O . CYS A 1 113 ? 3.656 3.258 -6.848 1.00 86.12 113 CYS A O 1
ATOM 898 N N . THR A 1 114 ? 3.135 2.602 -8.941 1.00 85.12 114 THR A N 1
ATOM 899 C CA . THR A 1 114 ? 3.944 3.579 -9.691 1.00 85.12 114 THR A CA 1
ATOM 900 C C . THR A 1 114 ? 3.067 4.579 -10.446 1.00 85.12 114 THR A C 1
ATOM 902 O O . THR A 1 114 ? 3.511 5.682 -10.755 1.00 85.12 114 THR A O 1
ATOM 905 N N . TRP A 1 115 ? 1.787 4.242 -10.656 1.00 83.25 115 TRP A N 1
ATOM 906 C CA . TRP A 1 115 ? 0.815 5.063 -11.371 1.00 83.25 115 TRP A CA 1
ATOM 907 C C . TRP A 1 115 ? -0.434 5.359 -10.533 1.00 83.25 115 TRP A C 1
ATOM 909 O O . TRP A 1 115 ? -0.963 4.506 -9.815 1.00 83.25 115 TRP A O 1
ATOM 919 N N . PHE A 1 116 ? -0.952 6.579 -10.680 1.00 84.81 116 PHE A N 1
ATOM 920 C CA . PHE A 1 116 ? -2.146 7.063 -9.988 1.00 84.81 116 PHE A CA 1
ATOM 921 C C . PHE A 1 116 ? -3.160 7.611 -10.984 1.00 84.81 116 PHE A C 1
ATOM 923 O O . PHE A 1 116 ? -2.790 8.168 -12.018 1.00 84.81 116 PHE A O 1
ATOM 930 N N . TYR A 1 117 ? -4.438 7.529 -10.630 1.00 83.75 117 TYR A N 1
ATOM 931 C CA . TYR A 1 117 ? -5.500 8.222 -11.345 1.00 83.75 117 TYR A CA 1
ATOM 932 C C . TYR A 1 117 ? -6.153 9.288 -10.488 1.00 83.75 117 TYR A C 1
ATOM 934 O O . TYR A 1 117 ? -6.172 9.225 -9.257 1.00 83.75 117 TYR A O 1
ATOM 942 N N . LYS A 1 118 ? -6.709 10.277 -11.177 1.00 87.25 118 LYS A N 1
ATOM 943 C CA . LYS A 1 118 ? -7.503 11.349 -10.600 1.00 87.25 118 LYS A CA 1
ATOM 944 C C . LYS A 1 118 ? -8.719 11.538 -11.493 1.00 87.25 118 LYS A C 1
ATOM 946 O O . LYS A 1 118 ? -8.560 11.831 -12.673 1.00 87.25 118 LYS A O 1
ATOM 951 N N . GLY A 1 119 ? -9.916 11.336 -10.948 1.00 82.31 119 GLY A N 1
ATOM 952 C CA . GLY A 1 119 ? -11.146 11.670 -11.660 1.00 82.31 119 GLY A CA 1
ATOM 953 C C . GLY A 1 119 ? -11.290 13.185 -11.813 1.00 82.31 119 GLY A C 1
ATOM 954 O O . GLY A 1 119 ? -10.802 13.943 -10.976 1.00 82.31 119 GLY A O 1
ATOM 955 N N . ASP A 1 120 ? -12.004 13.643 -12.844 1.00 79.81 120 ASP A N 1
ATOM 956 C CA . ASP A 1 120 ? -12.152 15.076 -13.169 1.00 79.81 120 ASP A CA 1
ATOM 957 C C . ASP A 1 120 ? -12.686 15.931 -12.005 1.00 79.81 120 ASP A C 1
ATOM 959 O O . ASP A 1 120 ? -12.443 17.135 -11.932 1.00 79.81 120 ASP A O 1
ATOM 963 N N . LYS A 1 121 ? -13.428 15.307 -11.084 1.00 82.88 121 LYS A N 1
ATOM 964 C CA . LYS A 1 121 ? -14.026 15.943 -9.902 1.00 82.88 121 LYS A CA 1
ATOM 965 C C . LYS A 1 121 ? -13.392 15.506 -8.581 1.00 82.88 121 LYS A C 1
ATOM 967 O O . LYS A 1 121 ? -13.805 15.990 -7.528 1.00 82.88 121 LYS A O 1
ATOM 972 N N . ASP A 1 122 ? -12.414 14.606 -8.621 1.00 77.12 122 ASP A N 1
ATOM 973 C CA . ASP A 1 122 ? -11.771 14.085 -7.423 1.00 77.12 122 ASP A CA 1
ATOM 974 C C . ASP A 1 122 ? -10.573 14.948 -7.039 1.00 77.12 122 ASP A C 1
ATOM 976 O O . ASP A 1 122 ? -9.708 15.272 -7.853 1.00 77.12 122 ASP A O 1
ATOM 980 N N . ASN A 1 123 ? -10.491 15.295 -5.757 1.00 77.94 123 ASN A N 1
ATOM 981 C CA . ASN A 1 123 ? -9.358 16.045 -5.218 1.00 77.94 123 ASN A CA 1
ATOM 982 C C . ASN A 1 123 ? -8.239 15.134 -4.681 1.00 77.94 123 ASN A C 1
ATOM 984 O O . ASN A 1 123 ? -7.242 15.631 -4.164 1.00 77.94 123 ASN A O 1
ATOM 988 N N . LYS A 1 124 ? -8.410 13.808 -4.782 1.00 80.25 124 LYS A N 1
ATOM 989 C CA . LYS A 1 124 ? -7.461 12.795 -4.308 1.00 80.25 124 LYS A CA 1
ATOM 990 C C . LYS A 1 124 ? -6.958 11.940 -5.466 1.00 80.25 124 LYS A C 1
ATOM 992 O O . LYS A 1 124 ? -7.740 11.547 -6.327 1.00 80.25 124 LYS A O 1
ATOM 997 N N . TYR A 1 125 ? -5.665 11.640 -5.450 1.00 80.12 125 TYR A N 1
ATOM 998 C CA . TYR A 1 125 ? -5.073 10.635 -6.324 1.00 80.12 125 TYR A CA 1
ATOM 999 C C . TYR A 1 125 ? -5.319 9.251 -5.732 1.00 80.12 125 TYR A C 1
ATOM 1001 O O . TYR A 1 125 ? -5.158 9.055 -4.526 1.00 80.12 125 TYR A O 1
ATOM 1009 N N . VAL A 1 126 ? -5.724 8.304 -6.572 1.00 82.31 126 VAL A N 1
ATOM 1010 C CA . VAL A 1 126 ? -5.947 6.915 -6.175 1.00 82.31 126 VAL A CA 1
ATOM 1011 C C . VAL A 1 126 ? -4.949 6.027 -6.915 1.00 82.31 126 VAL A C 1
ATOM 1013 O O . VAL A 1 126 ? -4.825 6.146 -8.136 1.00 82.31 126 VAL A O 1
ATOM 1016 N N . PRO A 1 127 ? -4.219 5.152 -6.208 1.00 84.81 127 PRO A N 1
ATOM 1017 C CA . PRO A 1 127 ? -3.294 4.233 -6.850 1.00 84.81 127 PRO A CA 1
ATOM 1018 C C . PRO A 1 127 ? -4.014 3.217 -7.746 1.00 84.81 127 PRO A C 1
ATOM 1020 O O . PRO A 1 127 ? -4.965 2.553 -7.311 1.00 84.81 127 PRO A O 1
ATOM 1023 N N . TYR A 1 128 ? -3.527 3.041 -8.975 1.00 84.38 128 TYR A N 1
ATOM 1024 C CA . TYR A 1 128 ? -3.959 1.929 -9.823 1.00 84.38 128 TYR A CA 1
ATOM 1025 C C . TYR A 1 128 ? -3.546 0.587 -9.220 1.00 84.38 128 TYR A C 1
ATOM 1027 O O . TYR A 1 128 ? -2.594 0.520 -8.447 1.00 84.38 128 TYR A O 1
ATOM 1035 N N . SER A 1 129 ? -4.245 -0.494 -9.585 1.00 81.69 129 SER A N 1
ATOM 1036 C CA . SER A 1 129 ? -3.804 -1.841 -9.216 1.00 81.69 129 SER A CA 1
ATOM 1037 C C . SER A 1 129 ? -2.396 -2.099 -9.748 1.00 81.69 129 SER A C 1
ATOM 1039 O O . SER A 1 129 ? -2.009 -1.585 -10.799 1.00 81.69 129 SER A O 1
ATOM 1041 N N . GLU A 1 130 ? -1.635 -2.923 -9.035 1.00 80.56 130 GLU A N 1
ATOM 1042 C CA . GLU A 1 130 ? -0.271 -3.279 -9.433 1.00 80.56 130 GLU A CA 1
ATOM 1043 C C . GLU A 1 130 ? -0.238 -3.886 -10.845 1.00 80.56 130 GLU A C 1
ATOM 1045 O O . GLU A 1 130 ? 0.565 -3.487 -11.682 1.00 80.56 130 GLU A O 1
ATOM 1050 N N . SER A 1 131 ? -1.197 -4.767 -11.147 1.00 79.75 131 SER A N 1
ATOM 1051 C CA . SER A 1 131 ? -1.360 -5.381 -12.468 1.00 79.75 131 SER A CA 1
ATOM 1052 C C . SER A 1 131 ? -1.582 -4.371 -13.592 1.00 79.75 131 SER A C 1
ATOM 1054 O O . SER A 1 131 ? -1.125 -4.597 -14.706 1.00 79.75 131 SER A O 1
ATOM 1056 N N . PHE A 1 132 ? -2.288 -3.273 -13.317 1.00 79.88 132 PHE A N 1
ATOM 1057 C CA . PHE A 1 132 ? -2.555 -2.237 -14.310 1.00 79.88 132 PHE A CA 1
ATOM 1058 C C . PHE A 1 132 ? -1.382 -1.265 -14.427 1.00 79.88 132 PHE A C 1
ATOM 1060 O O . PHE A 1 132 ? -1.008 -0.891 -15.531 1.00 79.88 132 PHE A O 1
ATOM 1067 N N . SER A 1 133 ? -0.761 -0.915 -13.298 1.00 79.44 133 SER A N 1
ATOM 1068 C CA . SER A 1 133 ? 0.439 -0.074 -13.266 1.00 79.44 133 SER A CA 1
ATOM 1069 C C . SER A 1 133 ? 1.575 -0.699 -14.078 1.00 79.44 133 SER A C 1
ATOM 1071 O O . SER A 1 133 ? 2.209 0.003 -14.853 1.00 79.44 133 SER A O 1
ATOM 1073 N N . GLN A 1 134 ? 1.753 -2.022 -13.999 1.00 77.75 134 GLN A N 1
ATOM 1074 C CA . GLN A 1 134 ? 2.773 -2.744 -14.768 1.00 77.75 134 GLN A CA 1
ATOM 1075 C C . GLN A 1 134 ? 2.575 -2.668 -16.291 1.00 77.75 134 GLN A C 1
ATOM 1077 O O . GLN A 1 134 ? 3.535 -2.823 -17.032 1.00 77.75 134 GLN A O 1
ATOM 1082 N N . VAL A 1 135 ? 1.340 -2.469 -16.765 1.00 82.69 135 VAL A N 1
ATOM 1083 C CA . VAL A 1 135 ? 1.031 -2.319 -18.201 1.00 82.69 135 VAL A CA 1
ATOM 1084 C C . VAL A 1 135 ? 1.337 -0.902 -18.696 1.00 82.69 135 VAL A C 1
ATOM 1086 O O . VAL A 1 135 ? 1.500 -0.696 -19.896 1.00 82.69 135 VAL A O 1
ATOM 1089 N N . LEU A 1 136 ? 1.363 0.075 -17.787 1.00 79.44 136 LEU A N 1
ATOM 1090 C CA . LEU A 1 136 ? 1.644 1.480 -18.086 1.00 79.44 136 LEU A CA 1
ATOM 1091 C C . LEU A 1 136 ? 3.135 1.837 -17.982 1.00 79.44 136 LEU A C 1
ATOM 1093 O O . LEU A 1 136 ? 3.514 2.928 -18.406 1.00 79.44 136 LEU A O 1
ATOM 1097 N N . GLU A 1 137 ? 3.943 0.957 -17.388 1.00 71.31 137 GLU A N 1
ATOM 1098 C CA . GLU A 1 137 ? 5.414 1.003 -17.412 1.00 71.31 137 GLU A CA 1
ATOM 1099 C C . GLU A 1 137 ? 5.966 0.519 -18.758 1.00 71.31 137 GLU A C 1
ATOM 1101 O O . GLU A 1 137 ? 6.877 1.199 -19.281 1.00 71.31 137 GLU A O 1
#

Organism: Pan troglodytes (NCBI:txid9598)

Sequence (137 aa):
MSSVQSQQEQLSQSDPSPSPNSCSSFELIDMDAGSLYEPVSPHWFYCKIIDSKETWIPFNSEDSQQLEEAYSSGKGCNGRVVPTDGGRYDVHLGERMRYAVYWDELASEVRRCTWFYKGDKDNKYVPYSESFSQVLE

pLDDT: mean 77.19, std 20.04, range [35.44, 97.25]

InterPro domains:
  IPR004170 WWE domain [PF02825] (43-112)
  IPR004170 WWE domain [PS50918] (30-112)
  IPR037197 WWE domain superfamily [SSF117839] (40-99)
  IPR058055 PA-PLA1 [PTHR23509] (9-137)

Secondary structure (DSSP, 8-state):
--------------------------------S--PPPPPPPEEEEEEEETTEEEEEEPPHHHHHHHHHHHHTSS-STT-EEEETTTTEEEETTTTEEEESSS--PPEEEEEES-EE--TT-SS-EEPPHHHHHHH-

Foldseek 3Di:
DYDDDDDDDDDDDDDDDPDPDDDPDPDPPDPPDDPDDDAFDKWKWWWDQDPNDTDTDTADPVQRVCVVVVPPVPPHLQQDWGQGPNNQWIQRSNQQWIGGDPDDDDIIGMAIARDWDDDPPRPDTDGDHPVVRVVVD

Radius of gyration: 28.51 Å; chains: 1; bounding box: 43×107×44 Å